Protein AF-A0A9P6ENU4-F1 (afdb_monomer_lite)

Secondary structure (DSSP, 8-state):
----------------HHHHHHHHHHHHHHHHH--S---------TTS-HHHHHHHHHHHHHHTT--S-----

Radius of gyration: 16.75 Å; chains: 1; bounding box: 28×18×59 Å

Foldseek 3Di:
DDDPDPPDDPPPPPPPPVNLVVVLVVVLVCLVVDDPDDDDDDDDDPPPCPLVSQVVSQVVCVVVVNDPDDDGD

Sequence (73 aa):
GAFHISAERYDAPKCHPETRVAVVEDLLEQVKIAVASCMIWLYGAAGAGKSSIAQTVAEKCSQEGLLIGSFVF

pLDDT: mean 74.32, std 15.78, range [40.5, 90.25]

InterPro domains:
  IPR027417 P-loop containing nucleoside triphosphate hydrolase [G3DSA:3.40.50.300] (34-70)
  IPR027417 P-loop containing nucleoside triphosphate hydrolase [SSF52540] (23-64)
  IPR056884 Nephrocystin 3-like, N-terminal [PF24883] (36-73)

Organism: NCBI:txid179855

Structure (mmCIF, N/CA/C/O backbone):
data_AF-A0A9P6ENU4-F1
#
_entry.id   AF-A0A9P6ENU4-F1
#
loop_
_atom_site.group_PDB
_atom_site.id
_atom_site.type_symbol
_atom_site.label_atom_id
_atom_site.label_alt_id
_atom_site.label_comp_id
_atom_site.label_asym_id
_atom_site.label_entity_id
_atom_site.label_seq_id
_atom_site.pdbx_PDB_ins_code
_atom_site.Cartn_x
_atom_site.Cartn_y
_atom_site.Cartn_z
_atom_site.occupancy
_atom_site.B_iso_or_equiv
_atom_site.auth_seq_id
_atom_site.auth_comp_id
_atom_site.auth_asym_id
_atom_site.auth_atom_id
_atom_site.pdbx_PDB_model_num
ATOM 1 N N . GLY A 1 1 ? -2.270 4.607 -47.374 1.00 42.75 1 GLY A N 1
ATOM 2 C CA . GLY A 1 1 ? -1.114 5.128 -46.631 1.00 42.75 1 GLY A CA 1
ATOM 3 C C . GLY A 1 1 ? -1.603 5.748 -45.348 1.00 42.75 1 GLY A C 1
ATOM 4 O O . GLY A 1 1 ? -2.492 6.578 -45.426 1.00 42.75 1 GLY A O 1
ATOM 5 N N . ALA A 1 2 ? -1.064 5.290 -44.219 1.00 40.50 2 ALA A N 1
ATOM 6 C CA . ALA A 1 2 ? -0.891 6.024 -42.962 1.00 40.50 2 ALA A CA 1
ATOM 7 C C . ALA A 1 2 ? -0.207 5.058 -41.979 1.00 40.50 2 ALA A C 1
ATOM 9 O O . ALA A 1 2 ? -0.853 4.344 -41.220 1.00 40.50 2 ALA A O 1
ATOM 10 N N . PHE A 1 3 ? 1.120 4.96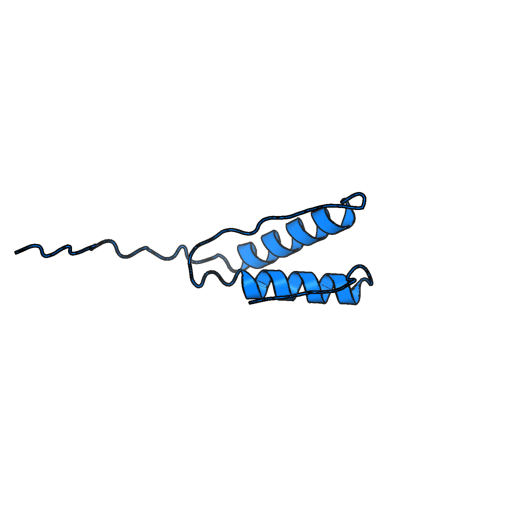7 -42.083 1.00 44.84 3 PHE A N 1
ATOM 11 C CA . PHE A 1 3 ? 1.969 4.363 -41.061 1.00 44.84 3 PHE A CA 1
ATOM 12 C C . PHE A 1 3 ? 2.042 5.363 -39.901 1.00 44.84 3 PHE A C 1
ATOM 14 O O . PHE A 1 3 ? 2.678 6.404 -40.041 1.00 44.84 3 PHE A O 1
ATOM 21 N N . HIS A 1 4 ? 1.403 5.067 -38.770 1.00 47.88 4 HIS A N 1
ATOM 22 C CA . HIS A 1 4 ? 1.713 5.738 -37.508 1.00 47.88 4 HIS A CA 1
ATOM 23 C C . HIS A 1 4 ? 2.699 4.861 -36.738 1.00 47.88 4 HIS A C 1
ATOM 25 O O . HIS A 1 4 ? 2.326 3.920 -36.043 1.00 47.88 4 HIS A O 1
ATOM 31 N N . ILE A 1 5 ? 3.985 5.154 -36.922 1.00 49.62 5 ILE A N 1
ATOM 32 C CA . ILE A 1 5 ? 5.075 4.605 -36.121 1.00 49.62 5 ILE A CA 1
ATOM 33 C C . ILE A 1 5 ? 5.143 5.468 -34.861 1.00 49.62 5 ILE A C 1
ATOM 35 O O . ILE A 1 5 ? 5.709 6.557 -34.890 1.00 49.62 5 ILE A O 1
ATOM 39 N N . SER A 1 6 ? 4.557 4.999 -33.758 1.00 42.25 6 SER A N 1
ATOM 40 C CA . SER A 1 6 ? 4.790 5.594 -32.436 1.00 42.25 6 SER A CA 1
ATOM 41 C C . SER A 1 6 ? 6.142 5.094 -31.921 1.00 42.25 6 SER A C 1
ATOM 43 O O . SER A 1 6 ? 6.235 4.212 -31.071 1.00 42.25 6 SER A O 1
ATOM 45 N N . ALA A 1 7 ? 7.212 5.599 -32.535 1.00 53.91 7 ALA A N 1
ATOM 46 C CA . ALA A 1 7 ? 8.574 5.430 -32.065 1.00 53.91 7 ALA A CA 1
ATOM 47 C C . ALA A 1 7 ? 8.819 6.400 -30.909 1.00 53.91 7 ALA A C 1
ATOM 49 O O . ALA A 1 7 ? 9.421 7.446 -31.092 1.00 53.91 7 ALA A O 1
ATOM 50 N N . GLU A 1 8 ? 8.390 6.024 -29.713 1.00 45.97 8 GLU A N 1
ATOM 51 C CA . GLU A 1 8 ? 9.065 6.475 -28.504 1.0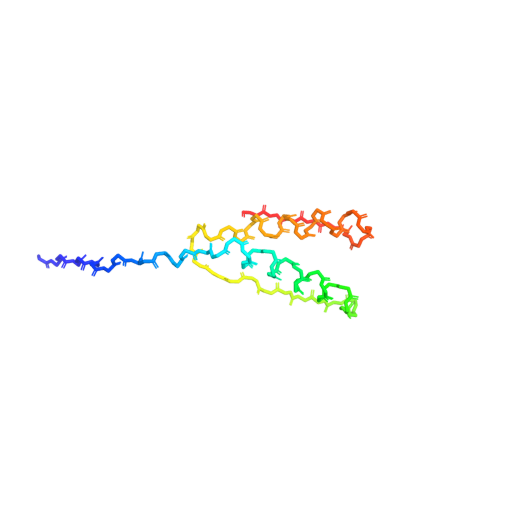0 45.97 8 GLU A CA 1
ATOM 52 C C . GLU A 1 8 ? 9.046 5.313 -27.527 1.00 45.97 8 GLU A C 1
ATOM 54 O O . GLU A 1 8 ? 8.026 4.939 -26.946 1.00 45.97 8 GLU A O 1
ATOM 59 N N . ARG A 1 9 ? 10.207 4.663 -27.443 1.00 50.69 9 ARG A N 1
ATOM 60 C CA . ARG A 1 9 ? 10.530 3.748 -26.364 1.00 50.69 9 ARG A CA 1
ATOM 61 C C . ARG A 1 9 ? 10.367 4.555 -25.087 1.00 50.69 9 ARG A C 1
ATOM 63 O O . ARG A 1 9 ? 11.213 5.383 -24.778 1.00 50.69 9 ARG A O 1
ATOM 70 N N . TYR A 1 10 ? 9.254 4.341 -24.398 1.00 43.94 10 TYR A N 1
ATOM 71 C CA . TYR A 1 10 ? 9.095 4.786 -23.029 1.00 43.94 10 TYR A CA 1
ATOM 72 C C . TYR A 1 10 ? 10.224 4.093 -22.269 1.00 43.94 10 TYR A C 1
ATOM 74 O O . TYR A 1 10 ? 10.174 2.876 -22.071 1.00 43.94 10 TYR A O 1
ATOM 82 N N . ASP A 1 11 ? 11.288 4.827 -21.938 1.00 47.34 11 ASP A N 1
ATOM 83 C CA . ASP A 1 11 ? 12.167 4.441 -20.846 1.00 47.34 11 ASP A CA 1
ATOM 84 C C . ASP A 1 11 ? 11.226 4.283 -19.657 1.00 47.34 11 ASP A C 1
ATOM 86 O O . ASP A 1 11 ? 10.800 5.267 -19.055 1.00 47.34 11 ASP A O 1
ATOM 90 N N . ALA A 1 12 ? 10.785 3.048 -19.397 1.00 50.47 12 ALA A N 1
ATOM 91 C CA . ALA A 1 12 ? 10.047 2.742 -18.192 1.00 50.47 12 ALA A CA 1
ATOM 92 C C . ALA A 1 12 ? 10.935 3.280 -17.073 1.00 50.47 12 ALA A C 1
ATOM 94 O O . ALA A 1 12 ? 12.077 2.809 -16.967 1.00 50.47 12 ALA A O 1
ATOM 95 N N . PRO A 1 13 ? 10.498 4.305 -16.313 1.00 51.72 13 PRO A N 1
ATOM 96 C CA . PRO A 1 13 ? 11.323 4.815 -15.243 1.00 51.72 13 PRO A CA 1
ATOM 97 C C . PRO A 1 13 ? 11.599 3.597 -14.384 1.00 51.72 13 PRO A C 1
ATOM 99 O O . PRO A 1 13 ? 10.664 2.914 -13.958 1.00 51.72 13 PRO A O 1
ATOM 102 N N . LYS A 1 14 ? 12.882 3.245 -14.260 1.00 48.34 14 LYS A N 1
ATOM 103 C CA . LYS A 1 14 ? 13.326 2.184 -13.369 1.00 48.34 14 LYS A CA 1
ATOM 104 C C . LYS A 1 14 ? 12.768 2.592 -12.020 1.00 48.34 14 LYS A C 1
ATOM 106 O O . LYS A 1 14 ? 13.291 3.521 -11.412 1.00 48.34 14 LYS A O 1
ATOM 111 N N . CYS A 1 15 ? 11.642 2.000 -11.624 1.00 51.00 15 CYS A N 1
ATOM 112 C CA . CYS A 1 15 ? 11.069 2.243 -10.319 1.00 51.00 15 CYS A CA 1
ATOM 113 C C . CYS A 1 15 ? 12.189 1.887 -9.360 1.00 51.00 15 CYS A C 1
ATOM 115 O O . CYS A 1 15 ? 12.585 0.720 -9.281 1.00 51.00 15 CYS A O 1
ATOM 117 N N . HIS A 1 16 ? 12.761 2.898 -8.708 1.00 54.62 16 HIS A N 1
ATOM 118 C CA . HIS A 1 16 ? 13.655 2.636 -7.605 1.00 54.62 16 HIS A CA 1
ATOM 119 C C . HIS A 1 16 ? 12.858 1.732 -6.656 1.00 54.62 16 HIS A C 1
ATOM 121 O O . HIS A 1 16 ? 11.688 2.026 -6.389 1.00 54.62 16 HIS A O 1
ATOM 127 N N . PRO A 1 17 ? 13.410 0.594 -6.207 1.00 55.44 17 PRO A N 1
ATOM 128 C CA . PRO A 1 17 ? 12.678 -0.332 -5.341 1.00 55.44 17 PRO A CA 1
ATOM 129 C C . PRO A 1 17 ? 12.122 0.370 -4.086 1.00 55.44 17 PRO A C 1
ATOM 131 O O . PRO A 1 17 ? 11.099 -0.041 -3.542 1.00 55.44 17 PRO A O 1
ATOM 134 N N . GLU A 1 18 ? 12.738 1.488 -3.704 1.00 62.91 18 GLU A N 1
ATOM 135 C CA . GLU A 1 18 ? 12.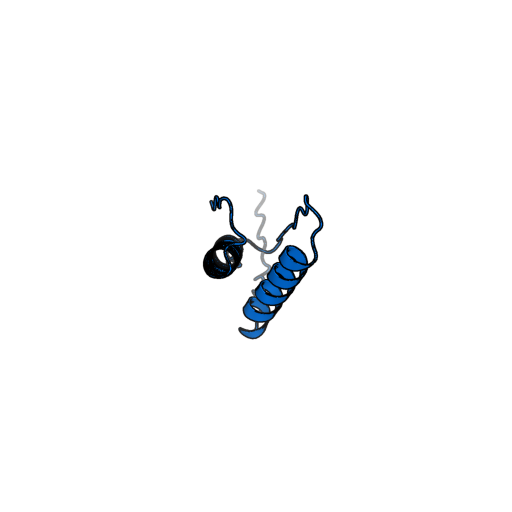339 2.394 -2.628 1.00 62.91 18 GLU A CA 1
ATOM 136 C C . GLU A 1 18 ? 11.006 3.122 -2.883 1.00 62.91 18 GLU A C 1
ATOM 138 O O . GLU A 1 18 ? 10.282 3.415 -1.937 1.00 62.91 18 GLU A O 1
ATOM 143 N N . THR A 1 19 ? 10.606 3.354 -4.139 1.00 71.88 19 THR A N 1
ATOM 144 C CA . THR A 1 19 ? 9.357 4.071 -4.458 1.00 71.88 19 THR A CA 1
ATOM 145 C C . THR A 1 19 ? 8.121 3.260 -4.077 1.00 71.88 19 THR A C 1
ATOM 147 O O . THR A 1 19 ? 7.125 3.824 -3.636 1.00 71.88 19 THR A O 1
ATOM 150 N N . ARG A 1 20 ? 8.167 1.925 -4.198 1.00 79.06 20 ARG A N 1
ATOM 151 C CA . ARG A 1 20 ? 7.046 1.068 -3.778 1.00 79.06 20 ARG A CA 1
ATOM 152 C C . ARG A 1 20 ? 6.842 1.125 -2.267 1.00 79.06 20 ARG A C 1
ATOM 154 O O . ARG A 1 20 ? 5.700 1.142 -1.820 1.00 79.06 20 ARG A O 1
ATOM 161 N N . VAL A 1 21 ? 7.935 1.108 -1.507 1.00 83.06 21 VAL A N 1
ATOM 162 C CA . VAL A 1 21 ? 7.892 1.136 -0.040 1.00 83.06 21 VAL A CA 1
ATOM 163 C C . VAL A 1 21 ? 7.339 2.475 0.431 1.00 83.06 21 VAL A C 1
ATOM 165 O O . VAL A 1 21 ? 6.341 2.473 1.143 1.00 83.06 21 VAL A O 1
ATOM 168 N N . ALA A 1 22 ? 7.887 3.582 -0.077 1.00 85.62 22 ALA A N 1
ATOM 169 C CA . ALA A 1 22 ? 7.424 4.927 0.259 1.00 85.62 22 ALA A CA 1
ATOM 170 C C . ALA A 1 22 ? 5.925 5.113 -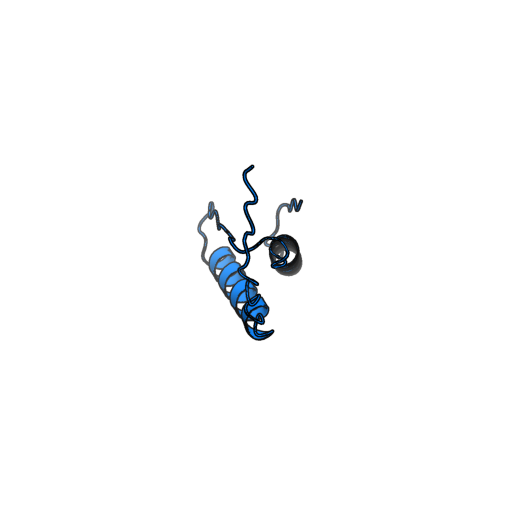0.032 1.00 85.62 22 ALA A C 1
ATOM 172 O O . ALA A 1 22 ? 5.170 5.523 0.839 1.00 85.62 22 ALA A O 1
ATOM 173 N N . VAL A 1 23 ? 5.455 4.702 -1.218 1.00 87.25 23 VAL A N 1
ATOM 174 C CA . VAL A 1 23 ? 4.027 4.813 -1.567 1.00 87.25 23 VAL A CA 1
ATOM 175 C C . VAL A 1 23 ? 3.145 3.982 -0.631 1.00 87.25 23 VAL A C 1
ATOM 177 O O . VAL A 1 23 ? 2.069 4.427 -0.252 1.00 87.25 23 VAL A O 1
ATOM 180 N N . VAL A 1 24 ? 3.562 2.771 -0.251 1.00 88.25 24 VAL A N 1
ATOM 181 C CA . VAL A 1 24 ? 2.791 1.947 0.696 1.00 88.25 24 VAL A CA 1
ATOM 182 C C . VAL A 1 24 ? 2.732 2.603 2.076 1.00 88.25 24 VAL A C 1
ATOM 184 O O . VAL A 1 24 ? 1.669 2.598 2.693 1.00 88.25 24 VAL A O 1
ATOM 187 N N . GLU A 1 25 ? 3.845 3.152 2.558 1.00 88.44 25 GLU A N 1
ATOM 188 C CA . GLU A 1 25 ? 3.922 3.824 3.859 1.00 88.44 25 GLU A CA 1
ATOM 189 C C . GLU A 1 25 ? 3.043 5.078 3.900 1.00 88.44 25 GLU A C 1
ATOM 191 O O . GLU A 1 25 ? 2.210 5.190 4.801 1.00 88.44 25 GLU A O 1
ATOM 196 N N . ASP A 1 26 ? 3.121 5.929 2.875 1.00 87.31 26 ASP A N 1
ATOM 197 C CA . ASP A 1 26 ? 2.291 7.131 2.747 1.00 87.31 26 ASP A CA 1
ATOM 198 C C . ASP A 1 26 ? 0.791 6.786 2.755 1.00 87.31 26 ASP A C 1
ATOM 200 O O . ASP A 1 26 ? -0.018 7.440 3.417 1.00 87.31 26 ASP A O 1
ATOM 204 N N . LEU A 1 27 ? 0.398 5.728 2.034 1.00 88.50 27 LEU A N 1
ATOM 205 C CA . LEU A 1 27 ? -0.993 5.269 1.996 1.00 88.50 27 LEU A CA 1
ATOM 206 C C . LEU A 1 27 ? -1.470 4.782 3.369 1.00 88.50 27 LEU A C 1
ATOM 208 O O . LEU A 1 27 ? -2.595 5.080 3.768 1.00 88.50 27 LEU A O 1
ATOM 212 N N . LEU A 1 28 ? -0.635 4.045 4.103 1.00 87.50 28 LEU A N 1
ATOM 213 C CA . LEU A 1 28 ? -0.980 3.541 5.434 1.00 87.50 28 LEU A CA 1
ATOM 214 C C . LEU A 1 28 ? -1.093 4.661 6.461 1.00 87.50 28 LEU A C 1
ATOM 216 O O . LEU A 1 28 ? -1.996 4.629 7.296 1.00 87.50 28 LEU A O 1
ATOM 220 N N . GLU A 1 29 ? -0.208 5.653 6.400 1.00 87.50 29 GLU A N 1
ATOM 221 C CA . GLU A 1 29 ? -0.299 6.834 7.252 1.00 87.50 29 GLU A CA 1
ATOM 222 C C . GLU A 1 29 ? -1.610 7.587 6.994 1.00 87.50 29 GLU A C 1
ATOM 224 O O . GLU A 1 29 ? -2.347 7.892 7.934 1.00 87.50 29 GLU A O 1
ATOM 229 N N . GLN A 1 30 ? -1.979 7.782 5.724 1.00 83.50 30 GLN A N 1
ATOM 230 C CA . GLN A 1 30 ? -3.257 8.406 5.381 1.00 83.50 30 GLN A CA 1
ATOM 231 C C . GLN A 1 30 ? -4.465 7.604 5.876 1.00 83.50 30 GLN A C 1
ATOM 233 O O . GLN A 1 30 ? -5.423 8.203 6.362 1.00 83.50 30 GLN A O 1
ATOM 238 N N . VAL A 1 31 ? -4.428 6.268 5.810 1.00 84.25 31 VAL A N 1
ATOM 239 C CA . VAL A 1 31 ? -5.496 5.411 6.359 1.00 84.25 31 VAL A CA 1
ATOM 240 C C . VAL A 1 31 ? -5.624 5.575 7.877 1.00 84.25 31 VAL A C 1
ATOM 242 O O . VAL A 1 31 ? -6.739 5.600 8.390 1.00 84.25 31 VAL A O 1
ATOM 245 N N . LYS A 1 32 ? -4.509 5.722 8.599 1.00 82.06 32 LYS A N 1
ATOM 246 C CA . LYS A 1 32 ? -4.499 5.883 10.064 1.00 82.06 32 LYS A CA 1
ATOM 247 C C . LYS A 1 32 ? -4.997 7.251 10.520 1.00 82.06 32 LYS A C 1
ATOM 249 O O . LYS A 1 32 ? -5.619 7.352 11.574 1.00 82.06 32 LYS A O 1
ATOM 254 N N . ILE A 1 33 ? -4.711 8.295 9.746 1.00 81.56 33 ILE A N 1
ATOM 255 C CA . ILE A 1 33 ? -5.114 9.676 10.052 1.00 81.56 33 ILE A CA 1
ATOM 256 C C . ILE A 1 33 ? -6.559 9.952 9.591 1.00 81.56 33 ILE A C 1
ATOM 258 O O . ILE A 1 33 ? -7.222 10.851 10.111 1.00 81.56 33 ILE A O 1
ATOM 262 N N . ALA A 1 34 ? -7.073 9.178 8.634 1.00 75.50 34 ALA A N 1
ATOM 263 C CA . ALA A 1 34 ? -8.403 9.348 8.067 1.00 75.50 34 ALA A CA 1
ATOM 264 C C . ALA A 1 34 ? -9.535 9.264 9.106 1.00 75.50 34 ALA A C 1
ATOM 266 O O . ALA A 1 34 ? -9.744 8.245 9.761 1.00 75.50 34 ALA A O 1
ATOM 267 N N . VAL A 1 35 ? -10.359 10.312 9.174 1.00 64.31 35 VAL A N 1
ATOM 268 C CA . VAL A 1 35 ? -11.568 10.341 10.007 1.00 64.31 35 VAL A CA 1
ATOM 269 C C . VAL A 1 35 ? -12.748 9.792 9.198 1.00 64.31 35 VAL A C 1
ATOM 271 O O . VAL A 1 35 ? -13.230 10.452 8.284 1.00 64.31 35 VAL A O 1
ATOM 274 N N . ALA A 1 36 ? -13.178 8.567 9.513 1.00 64.31 36 ALA A N 1
ATOM 275 C CA . ALA A 1 36 ? -14.380 7.843 9.056 1.00 64.31 36 ALA A CA 1
ATOM 276 C C . ALA A 1 36 ? -14.666 7.695 7.538 1.00 64.31 36 ALA A C 1
ATOM 278 O O . ALA A 1 36 ? -15.484 6.852 7.175 1.00 64.31 36 ALA A O 1
ATOM 279 N N . SER A 1 37 ? -14.044 8.448 6.627 1.00 64.69 37 SER A N 1
ATOM 280 C CA . SER A 1 37 ? -14.270 8.355 5.175 1.00 64.69 37 SER A CA 1
ATOM 281 C C . SER A 1 37 ? -13.119 8.995 4.391 1.00 64.69 37 SER A C 1
ATOM 283 O O . SER A 1 37 ? -13.187 10.163 4.015 1.00 64.69 37 SER A O 1
ATOM 285 N N . CYS A 1 38 ? -12.054 8.234 4.130 1.00 72.19 38 CYS A N 1
ATOM 286 C CA . CYS A 1 38 ? -10.971 8.651 3.236 1.00 72.19 38 CYS A CA 1
ATOM 287 C C . CYS A 1 38 ? -10.989 7.810 1.958 1.00 72.19 38 CYS A C 1
ATOM 289 O O . CYS A 1 38 ? -11.069 6.584 2.012 1.00 72.19 38 CYS A O 1
ATOM 291 N N . MET A 1 39 ? -10.932 8.485 0.810 1.00 80.19 39 MET A N 1
ATOM 292 C CA . MET A 1 39 ? -10.785 7.865 -0.503 1.00 80.19 39 MET A CA 1
ATOM 293 C C . MET A 1 39 ? -9.429 8.275 -1.065 1.00 80.19 39 MET A C 1
ATOM 295 O O . MET A 1 39 ? -9.188 9.460 -1.290 1.00 80.19 39 MET A O 1
ATOM 299 N N . ILE A 1 40 ? -8.559 7.295 -1.306 1.00 82.88 40 ILE A N 1
ATOM 300 C CA . ILE A 1 40 ? -7.214 7.530 -1.833 1.00 82.88 40 ILE A CA 1
ATOM 301 C C . ILE A 1 40 ? -7.127 6.994 -3.263 1.00 82.88 40 ILE A C 1
ATOM 303 O O . ILE A 1 40 ? -7.586 5.888 -3.547 1.00 82.88 40 ILE A O 1
ATOM 307 N N . TRP A 1 41 ? -6.540 7.779 -4.169 1.00 83.88 41 TRP A N 1
ATOM 308 C CA . TRP A 1 41 ? -6.405 7.428 -5.583 1.00 83.88 41 TRP A CA 1
ATOM 309 C C . TRP A 1 41 ? -4.951 7.121 -5.949 1.00 83.88 41 TRP A C 1
ATOM 311 O O . TRP A 1 41 ? -4.082 7.985 -5.836 1.00 83.88 41 TRP A O 1
ATOM 321 N N . LEU A 1 42 ? -4.691 5.908 -6.445 1.00 85.50 42 LEU A N 1
ATOM 322 C CA . LEU A 1 42 ? -3.371 5.483 -6.917 1.00 85.50 42 LEU A CA 1
ATOM 323 C C . LEU A 1 42 ? -3.336 5.448 -8.452 1.00 85.50 42 LEU A C 1
ATOM 325 O O . LEU A 1 42 ? -4.038 4.656 -9.081 1.00 85.50 42 LEU A O 1
ATOM 329 N N . TYR A 1 43 ? -2.485 6.273 -9.065 1.00 84.06 43 TYR A N 1
ATOM 330 C CA . TYR A 1 43 ? -2.324 6.364 -10.520 1.00 84.06 43 TYR A CA 1
ATOM 331 C C . TYR A 1 43 ? -0.891 6.029 -10.961 1.00 84.06 43 TYR A C 1
ATOM 333 O O . TYR A 1 43 ? 0.053 6.102 -10.183 1.00 84.06 43 TYR A O 1
ATOM 341 N N . GLY A 1 44 ? -0.729 5.618 -12.221 1.00 85.12 44 GLY A N 1
ATOM 342 C CA . GLY A 1 44 ? 0.564 5.213 -12.782 1.00 85.12 44 GLY A CA 1
ATOM 343 C C . GLY A 1 44 ? 0.413 4.399 -14.066 1.00 85.12 44 GLY A C 1
ATOM 344 O O . GLY A 1 44 ? -0.689 3.937 -14.382 1.00 85.12 44 GLY A O 1
ATOM 345 N N . ALA A 1 45 ? 1.514 4.195 -14.791 1.00 83.25 45 ALA A N 1
ATOM 346 C CA . ALA A 1 45 ? 1.533 3.477 -16.067 1.00 83.25 45 ALA A CA 1
ATOM 347 C C . ALA A 1 45 ? 0.927 2.058 -15.981 1.00 83.25 45 ALA A C 1
ATOM 349 O O . ALA A 1 45 ? 0.843 1.441 -14.908 1.00 83.25 45 ALA A O 1
ATOM 350 N N . ALA A 1 46 ? 0.476 1.525 -17.119 1.00 82.00 46 ALA A N 1
ATOM 351 C CA . ALA A 1 46 ? 0.080 0.121 -17.212 1.00 82.00 46 ALA A CA 1
ATOM 352 C C . ALA A 1 46 ? 1.275 -0.775 -16.842 1.00 82.00 46 ALA A C 1
ATOM 354 O O . ALA A 1 46 ? 2.407 -0.493 -17.222 1.00 82.00 46 ALA A O 1
ATOM 355 N N . GLY A 1 47 ? 1.036 -1.817 -16.042 1.00 80.62 47 GLY A N 1
ATOM 356 C CA . GLY A 1 47 ? 2.107 -2.682 -15.537 1.00 80.62 47 GLY A CA 1
ATOM 357 C C . GLY A 1 47 ? 2.917 -2.123 -14.357 1.00 80.62 47 GLY A C 1
ATOM 358 O O . GLY A 1 47 ? 3.754 -2.841 -13.829 1.00 80.62 47 GLY A O 1
ATOM 359 N N . ALA A 1 48 ? 2.637 -0.909 -13.860 1.00 81.88 48 ALA A N 1
ATOM 360 C CA . ALA A 1 48 ? 3.352 -0.320 -12.713 1.00 81.88 48 ALA A CA 1
ATOM 361 C C . ALA A 1 48 ? 3.054 -0.980 -11.342 1.00 81.88 48 ALA A C 1
ATOM 363 O O . ALA A 1 48 ? 3.501 -0.489 -10.312 1.00 81.88 48 ALA A O 1
ATOM 364 N N . GLY A 1 49 ? 2.265 -2.060 -11.299 1.00 83.50 49 GLY A N 1
ATOM 365 C CA . GLY A 1 49 ? 2.012 -2.810 -10.061 1.00 83.50 49 GLY A CA 1
ATOM 366 C C . GLY A 1 49 ? 1.040 -2.154 -9.073 1.00 83.50 49 GLY A C 1
ATOM 367 O O . GLY A 1 49 ? 1.066 -2.480 -7.890 1.00 83.50 49 GLY A O 1
ATOM 368 N N . LYS A 1 50 ? 0.157 -1.256 -9.533 1.00 87.81 50 LYS A N 1
ATOM 369 C CA . LYS A 1 50 ? -0.846 -0.579 -8.683 1.00 87.81 50 LYS A CA 1
ATOM 370 C C . LYS A 1 50 ? -1.715 -1.561 -7.887 1.00 87.81 50 LYS A C 1
ATOM 372 O O . LYS A 1 50 ? -1.861 -1.391 -6.682 1.00 87.81 50 LYS A O 1
ATOM 377 N N . SER A 1 51 ? -2.220 -2.614 -8.537 1.00 87.25 51 SER A N 1
ATOM 378 C CA . SER A 1 51 ? -3.000 -3.673 -7.878 1.00 87.25 51 SER A CA 1
ATOM 379 C C . SER A 1 51 ? -2.177 -4.383 -6.794 1.00 87.25 51 SER A C 1
ATOM 381 O O . SER A 1 51 ? -2.670 -4.618 -5.696 1.00 87.25 51 SER A O 1
ATOM 383 N N . SER A 1 52 ? -0.886 -4.628 -7.043 1.00 88.12 52 SER A N 1
ATOM 384 C CA . SER A 1 52 ? 0.025 -5.213 -6.052 1.00 88.12 52 SER A CA 1
ATOM 385 C C . SER A 1 52 ? 0.277 -4.287 -4.856 1.00 88.12 52 SER A C 1
ATOM 387 O O . SER A 1 52 ? 0.374 -4.769 -3.731 1.00 88.12 52 SER A O 1
ATOM 389 N N . ILE A 1 5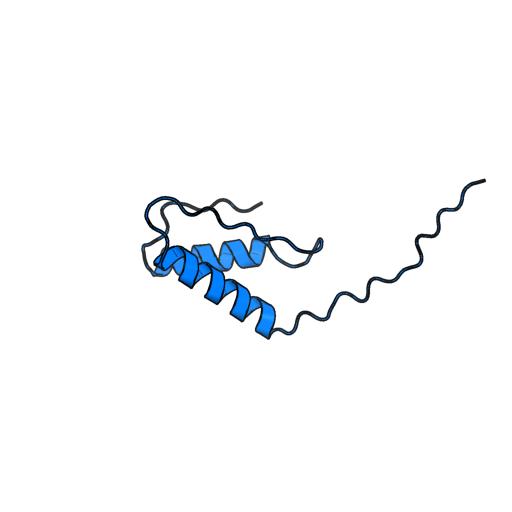3 ? 0.362 -2.968 -5.068 1.00 88.31 53 ILE A N 1
ATOM 390 C CA . ILE A 1 53 ? 0.463 -1.973 -3.986 1.00 88.31 53 ILE A CA 1
ATOM 391 C C . ILE A 1 53 ? -0.819 -1.969 -3.151 1.00 88.31 53 ILE A C 1
ATOM 393 O O . ILE A 1 53 ? -0.741 -2.077 -1.929 1.00 88.31 53 ILE A O 1
ATOM 397 N N . ALA A 1 54 ? -1.987 -1.914 -3.798 1.00 87.75 54 ALA A N 1
ATOM 398 C CA . ALA A 1 54 ? -3.280 -1.938 -3.116 1.00 87.75 54 ALA A CA 1
ATOM 399 C C . ALA A 1 54 ? -3.454 -3.209 -2.270 1.00 87.75 54 ALA A C 1
ATOM 401 O O . ALA A 1 54 ? -3.877 -3.136 -1.117 1.00 87.75 54 ALA A O 1
ATOM 402 N N . GLN A 1 55 ? -3.045 -4.362 -2.805 1.00 89.00 55 GLN A N 1
ATOM 403 C CA . GLN A 1 55 ? -3.034 -5.617 -2.063 1.00 89.00 55 GLN A CA 1
ATOM 404 C C . GLN A 1 55 ? -2.103 -5.554 -0.841 1.00 89.00 55 GLN A C 1
ATOM 406 O O . GLN A 1 55 ? -2.523 -5.912 0.254 1.00 89.00 55 GLN A O 1
ATOM 411 N N . THR A 1 56 ? -0.871 -5.052 -0.991 1.00 90.25 56 THR A N 1
ATOM 412 C CA . THR A 1 56 ? 0.074 -4.919 0.136 1.00 90.25 56 THR A CA 1
ATOM 413 C C . THR A 1 56 ? -0.467 -3.997 1.236 1.00 90.25 56 THR A C 1
ATOM 415 O O . THR A 1 56 ? -0.323 -4.300 2.420 1.00 90.25 56 THR A O 1
ATOM 418 N N . VAL A 1 57 ? -1.104 -2.880 0.869 1.00 88.75 57 VAL A N 1
ATOM 419 C CA . VAL A 1 57 ? -1.747 -1.972 1.834 1.00 88.75 57 VAL A CA 1
ATOM 420 C C . VAL A 1 57 ? -2.894 -2.684 2.550 1.00 88.75 57 VAL A C 1
ATOM 422 O O . VAL A 1 57 ? -2.962 -2.635 3.774 1.00 88.75 57 VAL A O 1
ATOM 425 N N . ALA A 1 58 ? -3.749 -3.408 1.821 1.00 88.81 58 ALA A N 1
ATOM 426 C CA . ALA A 1 58 ? -4.846 -4.168 2.415 1.00 88.81 58 ALA A CA 1
ATOM 427 C C . ALA A 1 58 ? -4.347 -5.244 3.394 1.00 88.81 58 ALA A C 1
ATOM 429 O O . ALA A 1 58 ? -4.865 -5.345 4.503 1.00 88.81 58 ALA A O 1
ATOM 430 N N . GLU A 1 59 ? -3.312 -6.005 3.033 1.00 89.50 59 GLU A N 1
ATOM 431 C CA . GLU A 1 59 ? -2.696 -7.005 3.915 1.00 89.50 59 GLU A CA 1
ATOM 432 C C . GLU A 1 59 ? -2.182 -6.371 5.216 1.00 89.50 59 GLU A C 1
ATOM 434 O O . GLU A 1 59 ? -2.445 -6.893 6.300 1.00 89.50 59 GLU A O 1
ATOM 439 N N . LYS A 1 60 ? -1.520 -5.211 5.134 1.00 89.12 60 LYS A N 1
ATOM 440 C CA . LYS A 1 60 ? -1.048 -4.469 6.314 1.00 89.12 60 LYS A CA 1
ATOM 441 C C . LYS A 1 60 ? -2.202 -3.919 7.158 1.00 89.12 60 LYS A C 1
ATOM 443 O O . LYS A 1 60 ? -2.204 -4.115 8.369 1.00 89.12 60 LYS A O 1
ATOM 448 N N . CYS A 1 61 ? -3.230 -3.333 6.544 1.00 86.88 61 CYS A N 1
ATOM 449 C CA . CYS A 1 61 ? -4.436 -2.905 7.261 1.00 86.88 61 CYS A CA 1
ATOM 450 C C . CYS A 1 61 ? -5.157 -4.085 7.933 1.00 86.88 61 CYS A C 1
ATOM 452 O O . CYS A 1 61 ? -5.709 -3.930 9.019 1.00 86.88 61 CYS A O 1
ATOM 454 N N . SER A 1 62 ? -5.145 -5.272 7.316 1.00 88.25 62 SER A N 1
ATOM 455 C CA . SER A 1 62 ? -5.711 -6.488 7.906 1.00 88.25 62 SER A CA 1
ATOM 456 C C . SER A 1 62 ? -4.912 -6.955 9.120 1.00 88.25 62 SER A C 1
ATOM 458 O O . SER A 1 62 ? -5.515 -7.386 10.098 1.00 88.25 62 SER A O 1
ATOM 460 N N . GLN A 1 63 ? -3.578 -6.868 9.075 1.00 88.81 63 GLN A N 1
ATOM 461 C CA . GLN A 1 63 ? -2.710 -7.196 10.214 1.00 88.81 63 GLN A CA 1
ATOM 462 C C . GLN A 1 63 ? -2.932 -6.244 11.396 1.00 88.81 63 GLN A C 1
ATOM 464 O O . GLN A 1 63 ? -2.859 -6.668 12.545 1.00 88.81 63 GLN A O 1
ATOM 469 N N . GLU A 1 64 ? -3.240 -4.978 11.119 1.00 86.31 64 GLU A N 1
ATOM 470 C CA . GLU A 1 64 ? -3.519 -3.961 12.139 1.00 86.31 64 GLU A CA 1
ATOM 471 C C . GLU A 1 64 ? -4.995 -3.923 12.589 1.00 86.31 64 GLU A C 1
ATOM 473 O O . GLU A 1 64 ? -5.351 -3.135 13.462 1.00 86.31 64 GLU A O 1
ATOM 478 N N . GLY A 1 65 ? -5.869 -4.764 12.017 1.00 83.62 65 GLY A N 1
ATOM 479 C CA . GLY A 1 65 ? -7.301 -4.801 12.348 1.00 83.62 65 GLY A CA 1
ATOM 480 C C . GLY A 1 65 ? -8.109 -3.599 11.839 1.00 83.62 65 GLY A C 1
ATOM 481 O O . GLY A 1 65 ? -9.232 -3.381 12.284 1.00 83.62 65 GLY A O 1
ATOM 482 N N . LEU A 1 66 ? -7.550 -2.823 10.907 1.00 82.06 66 LEU A N 1
ATOM 483 C CA . LEU A 1 66 ? -8.168 -1.634 10.307 1.00 82.06 66 LEU A CA 1
ATOM 484 C C . LEU A 1 66 ? -8.989 -1.959 9.047 1.00 82.06 66 LEU A C 1
ATOM 486 O O . LEU A 1 66 ? -9.760 -1.125 8.572 1.00 82.06 66 LEU A O 1
ATOM 490 N N . LEU A 1 67 ? -8.817 -3.153 8.470 1.00 80.06 67 LEU A N 1
ATOM 491 C CA . LEU A 1 67 ? -9.474 -3.547 7.224 1.00 80.06 67 LEU A CA 1
ATOM 492 C C . LEU A 1 67 ? -10.858 -4.169 7.467 1.00 80.06 67 LEU A C 1
ATOM 494 O O . LEU A 1 67 ? -10.969 -5.214 8.100 1.00 80.06 67 LEU A O 1
ATO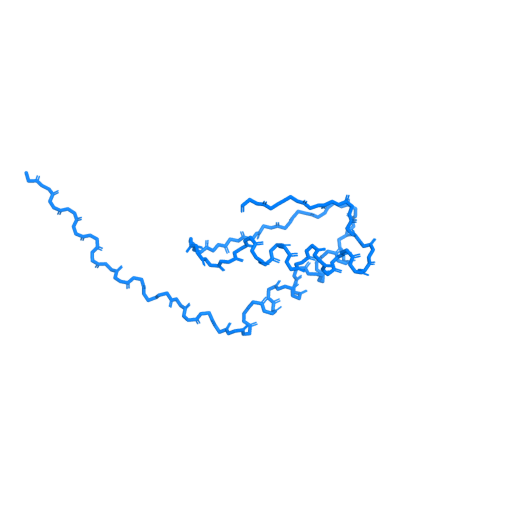M 498 N N . ILE A 1 68 ? -11.895 -3.584 6.858 1.00 72.19 68 ILE A N 1
ATOM 499 C CA . ILE A 1 68 ? -13.263 -4.143 6.825 1.00 72.19 68 ILE A CA 1
ATOM 500 C C . ILE A 1 68 ? -13.590 -4.894 5.517 1.00 72.19 68 ILE A C 1
ATOM 502 O O . ILE A 1 68 ? -14.608 -5.575 5.432 1.00 72.19 68 ILE A O 1
ATOM 506 N N . GLY A 1 69 ? -12.723 -4.792 4.503 1.00 78.69 69 GLY A N 1
ATOM 507 C CA . GLY A 1 69 ? -12.812 -5.509 3.226 1.00 78.69 69 GLY A CA 1
ATOM 508 C C . GLY A 1 69 ? -11.853 -4.942 2.172 1.00 78.69 69 GLY A C 1
ATOM 509 O O . GLY A 1 69 ? -11.469 -3.778 2.252 1.00 78.69 69 GLY A O 1
ATOM 510 N N . SER A 1 70 ? -11.459 -5.752 1.184 1.00 82.06 70 SER A N 1
ATOM 511 C CA . SER A 1 70 ? -10.623 -5.327 0.049 1.00 82.06 70 SER A CA 1
ATOM 512 C C . SER A 1 70 ? -11.047 -6.036 -1.240 1.00 82.06 70 SER A C 1
ATOM 514 O O . SER A 1 70 ? -11.326 -7.234 -1.221 1.00 82.06 70 SER A O 1
ATOM 516 N N . PHE A 1 71 ? -11.077 -5.298 -2.353 1.00 75.81 71 PHE A N 1
ATOM 517 C CA . PHE A 1 71 ? -11.368 -5.804 -3.696 1.00 75.81 71 PHE A CA 1
ATOM 518 C C . PHE A 1 71 ? -10.299 -5.271 -4.655 1.00 75.81 71 PHE A C 1
ATOM 520 O O . PHE A 1 71 ? -10.122 -4.059 -4.769 1.00 75.81 71 PHE A O 1
ATOM 527 N N . VAL A 1 72 ? -9.574 -6.167 -5.327 1.00 74.62 72 VAL A N 1
ATOM 528 C CA . VAL A 1 72 ? -8.472 -5.822 -6.238 1.00 74.62 72 VAL A CA 1
ATOM 529 C C . VAL A 1 72 ? -8.718 -6.509 -7.585 1.00 74.62 72 VAL A C 1
ATOM 531 O O . VAL A 1 72 ? -9.083 -7.684 -7.603 1.00 74.62 72 VAL A O 1
ATOM 534 N N . PHE A 1 73 ? -8.538 -5.771 -8.687 1.00 67.50 73 PHE A N 1
ATOM 535 C CA . PHE A 1 73 ? -8.753 -6.213 -10.073 1.00 67.50 73 PHE A CA 1
ATOM 536 C C . PHE A 1 73 ? -7.465 -6.128 -10.903 1.00 67.50 73 PHE A C 1
ATOM 538 O O . PHE A 1 73 ? -6.563 -5.321 -10.545 1.00 67.50 73 PHE A O 1
#